Protein AF-A0A920PMX3-F1 (afdb_monomer_lite)

Radius of gyration: 13.81 Å; chains: 1; bounding box: 23×16×50 Å

Foldseek 3Di:
DEAEAEQEAAPPPDCSVVVSVVVQVVCVVVVHHYPYYHQHHNRVNVVDDPDPPPPD

Sequence (56 aa):
MKFSVMVNEGPYTHQAADTAYHFSRAVLDAGHEIFRVFFYHDGVHNGTRKDDSTPG

Secondary structure (DSSP, 8-state):
-EEEEEE-S-TTT-THHHHHHHHHHHHHHTT-EEEEEEE-GGGGGGG---------

pLDDT: mean 76.61, std 12.9, range [52.38, 93.88]

Structure (mmCIF, N/CA/C/O backbone):
data_AF-A0A920PMX3-F1
#
_entry.id   AF-A0A920PMX3-F1
#
loop_
_atom_site.group_PDB
_atom_site.id
_atom_site.type_symbol
_atom_site.label_atom_id
_atom_site.label_alt_id
_atom_site.label_comp_id
_atom_site.label_asym_id
_atom_site.label_entity_id
_atom_site.label_seq_id
_atom_site.pdbx_PDB_ins_code
_atom_site.Cartn_x
_atom_site.Cartn_y
_atom_site.Cartn_z
_atom_site.occupancy
_atom_site.B_iso_or_equiv
_atom_site.auth_seq_id
_atom_site.auth_comp_id
_atom_site.auth_asym_id
_atom_site.auth_atom_id
_atom_site.pdbx_PDB_model_num
ATOM 1 N N . MET A 1 1 ? -8.603 3.063 13.211 1.00 80.06 1 MET A N 1
ATOM 2 C CA . MET A 1 1 ? -7.458 3.997 13.045 1.00 80.06 1 MET A CA 1
ATOM 3 C C . MET A 1 1 ? -7.372 4.418 11.583 1.00 80.06 1 MET A C 1
ATOM 5 O O . MET A 1 1 ? -7.925 3.706 10.753 1.00 80.06 1 MET A O 1
ATOM 9 N N . LYS A 1 2 ? -6.736 5.561 11.282 1.00 80.31 2 LYS A N 1
ATOM 10 C CA . LYS A 1 2 ? -6.530 6.044 9.906 1.00 80.31 2 LYS A CA 1
ATOM 11 C C . LYS A 1 2 ? -5.085 5.803 9.485 1.00 80.31 2 LYS A C 1
ATOM 13 O O . LYS A 1 2 ? -4.177 6.294 10.152 1.00 80.31 2 LYS A O 1
ATOM 18 N N . PHE A 1 3 ? -4.892 5.066 8.399 1.00 85.19 3 PHE A N 1
ATOM 19 C CA . PHE A 1 3 ? -3.576 4.722 7.864 1.00 85.19 3 PHE A CA 1
ATOM 20 C C . PHE A 1 3 ? -3.282 5.490 6.573 1.00 85.19 3 PHE A C 1
ATOM 22 O O . PHE A 1 3 ? -4.177 5.732 5.763 1.00 85.19 3 PHE A O 1
ATOM 29 N N . SER A 1 4 ? -2.013 5.842 6.378 1.00 86.06 4 SER A N 1
ATOM 30 C CA . SER A 1 4 ? -1.487 6.375 5.119 1.00 86.06 4 SER A CA 1
ATOM 31 C C . SER A 1 4 ? -0.361 5.462 4.648 1.00 86.06 4 SER A C 1
ATOM 33 O O . SER A 1 4 ? 0.537 5.155 5.431 1.00 86.06 4 SER A O 1
ATOM 35 N N . VAL A 1 5 ? -0.413 5.022 3.391 1.00 83.81 5 VAL A N 1
ATOM 36 C CA . VAL A 1 5 ? 0.551 4.073 2.808 1.00 83.81 5 VAL A CA 1
ATOM 37 C C . VAL A 1 5 ? 1.389 4.798 1.759 1.00 83.81 5 VAL A C 1
ATOM 39 O O . VAL A 1 5 ? 0.830 5.462 0.892 1.00 83.81 5 VAL A O 1
ATOM 42 N N . MET A 1 6 ? 2.716 4.684 1.829 1.00 85.50 6 MET A N 1
ATOM 43 C CA . MET A 1 6 ? 3.642 5.268 0.854 1.00 85.50 6 MET A CA 1
ATOM 44 C C . MET A 1 6 ? 4.346 4.154 0.081 1.00 85.50 6 MET A C 1
ATOM 46 O O . MET A 1 6 ? 4.931 3.259 0.687 1.00 85.50 6 MET A O 1
ATOM 50 N N . VAL A 1 7 ? 4.286 4.215 -1.247 1.00 82.56 7 VAL A N 1
ATOM 51 C CA . VAL A 1 7 ? 4.909 3.247 -2.156 1.00 82.56 7 VAL A CA 1
ATOM 52 C C . VAL A 1 7 ? 5.948 3.986 -2.988 1.00 82.56 7 VAL A C 1
ATOM 54 O O . VAL A 1 7 ? 5.598 4.821 -3.819 1.00 82.56 7 VAL A O 1
ATOM 57 N N . ASN A 1 8 ? 7.224 3.692 -2.740 1.00 74.94 8 ASN A N 1
ATOM 58 C CA . ASN A 1 8 ? 8.352 4.404 -3.352 1.00 74.94 8 ASN A CA 1
ATOM 59 C C . ASN A 1 8 ? 8.940 3.699 -4.582 1.00 74.94 8 ASN A C 1
ATOM 61 O O . ASN A 1 8 ? 9.732 4.286 -5.313 1.00 74.94 8 ASN A O 1
ATOM 65 N N . GLU A 1 9 ? 8.573 2.441 -4.815 1.00 73.19 9 GLU A N 1
ATOM 66 C CA . GLU A 1 9 ? 9.229 1.580 -5.801 1.00 73.19 9 GLU A CA 1
ATOM 67 C C . GLU A 1 9 ? 8.267 1.153 -6.907 1.00 73.19 9 GLU A C 1
ATOM 69 O O . GLU A 1 9 ? 7.078 0.920 -6.664 1.00 73.19 9 GLU A O 1
ATOM 74 N N . GLY A 1 10 ? 8.791 1.077 -8.131 1.00 61.16 10 GLY A N 1
ATOM 75 C CA . GLY A 1 10 ? 8.013 0.797 -9.332 1.00 61.16 10 GLY A CA 1
ATOM 76 C C . GLY A 1 10 ? 7.511 -0.644 -9.435 1.00 61.16 10 GLY A C 1
ATOM 77 O O . GLY A 1 10 ? 8.000 -1.538 -8.743 1.00 61.16 10 GLY A O 1
ATOM 78 N N . PRO A 1 11 ? 6.518 -0.880 -10.306 1.00 59.22 11 PRO A N 1
ATOM 79 C CA . PRO A 1 11 ? 5.944 -2.193 -10.514 1.00 59.22 11 PRO A CA 1
ATOM 80 C C . PRO A 1 11 ? 6.980 -3.121 -11.161 1.00 59.22 11 PRO A C 1
ATOM 82 O O . PRO A 1 11 ? 7.823 -2.691 -11.949 1.00 59.22 11 PRO A O 1
ATOM 85 N N . TYR A 1 12 ? 6.874 -4.415 -10.856 1.00 55.22 12 TYR A N 1
ATOM 86 C CA . TYR A 1 12 ? 7.639 -5.523 -11.452 1.00 55.22 12 TYR A CA 1
ATOM 87 C C . TYR A 1 12 ? 9.123 -5.637 -11.088 1.00 55.22 12 TYR A C 1
ATOM 89 O O . TYR A 1 12 ? 9.694 -6.702 -11.312 1.00 55.22 12 TYR A O 1
ATOM 97 N N . THR A 1 13 ? 9.756 -4.611 -10.516 1.00 54.31 13 THR A N 1
ATOM 98 C CA . THR A 1 13 ? 11.157 -4.712 -10.075 1.00 54.31 13 THR A CA 1
ATOM 99 C C . THR A 1 13 ? 11.295 -5.097 -8.603 1.00 54.31 13 THR A C 1
ATOM 101 O O . THR A 1 13 ? 12.288 -5.731 -8.262 1.00 54.31 13 THR A O 1
ATOM 104 N N . HIS A 1 14 ? 10.306 -4.795 -7.748 1.00 59.66 14 HIS A N 1
ATOM 105 C CA . HIS A 1 14 ? 10.362 -5.087 -6.309 1.00 59.66 14 HIS A CA 1
ATOM 106 C C . HIS A 1 14 ? 8.983 -5.396 -5.689 1.00 59.66 14 HIS A C 1
ATOM 108 O O . HIS A 1 14 ? 7.954 -4.860 -6.099 1.00 59.66 14 HIS A O 1
ATOM 114 N N . GLN A 1 15 ? 8.974 -6.236 -4.643 1.00 69.19 15 GLN A N 1
ATOM 115 C CA . GLN A 1 15 ? 7.792 -6.733 -3.902 1.00 69.19 15 GLN A CA 1
ATOM 116 C C . GLN A 1 15 ? 7.026 -5.634 -3.121 1.00 69.19 15 GLN A C 1
ATOM 118 O O . GLN A 1 15 ? 6.069 -5.915 -2.393 1.00 69.19 15 GLN A O 1
ATOM 123 N N . ALA A 1 16 ? 7.447 -4.372 -3.220 1.00 69.94 16 ALA A N 1
ATOM 124 C CA . ALA A 1 16 ? 6.867 -3.257 -2.479 1.00 69.94 16 ALA A CA 1
ATOM 125 C C . ALA A 1 16 ? 5.387 -3.024 -2.829 1.00 69.94 16 ALA A C 1
ATOM 127 O O . ALA A 1 16 ? 4.580 -2.778 -1.931 1.00 69.94 16 ALA A O 1
ATOM 128 N N . ALA A 1 17 ? 5.013 -3.156 -4.106 1.00 72.44 17 ALA A N 1
ATOM 129 C CA . ALA A 1 17 ? 3.633 -2.981 -4.560 1.00 72.44 17 ALA A CA 1
ATOM 130 C C . ALA A 1 17 ? 2.701 -4.078 -4.014 1.00 72.44 17 ALA A C 1
ATOM 132 O O . ALA A 1 17 ? 1.656 -3.769 -3.437 1.00 72.44 17 ALA A O 1
ATOM 133 N N . ASP A 1 18 ? 3.113 -5.346 -4.109 1.00 79.38 18 ASP A N 1
ATOM 134 C CA . ASP A 1 18 ? 2.352 -6.482 -3.572 1.00 79.38 18 ASP A CA 1
ATOM 135 C C . ASP A 1 18 ? 2.219 -6.401 -2.047 1.00 79.38 18 ASP A C 1
ATOM 137 O O . ASP A 1 18 ? 1.143 -6.621 -1.487 1.00 79.38 18 ASP A O 1
ATOM 141 N N . THR A 1 19 ? 3.293 -6.011 -1.358 1.00 84.75 19 THR A N 1
ATOM 142 C CA . THR A 1 19 ? 3.286 -5.842 0.102 1.00 84.75 19 THR A CA 1
ATOM 143 C C . THR A 1 19 ? 2.335 -4.721 0.523 1.00 84.75 19 THR A C 1
ATOM 145 O O . THR A 1 19 ? 1.514 -4.914 1.422 1.00 84.75 19 THR A O 1
ATOM 148 N N . ALA A 1 20 ? 2.388 -3.569 -0.153 1.00 85.75 20 ALA A N 1
ATOM 149 C CA . ALA A 1 20 ? 1.482 -2.451 0.096 1.00 85.75 20 ALA A CA 1
ATOM 150 C C . ALA A 1 20 ? 0.018 -2.831 -0.170 1.00 85.75 20 ALA A C 1
ATOM 152 O O . ALA A 1 20 ? -0.867 -2.433 0.595 1.00 85.75 20 ALA A O 1
ATOM 153 N N . TYR A 1 21 ? -0.242 -3.638 -1.202 1.00 86.12 21 TYR A N 1
ATOM 154 C CA . TYR A 1 21 ? -1.573 -4.158 -1.501 1.00 86.12 21 TYR A CA 1
ATOM 155 C C . TYR A 1 21 ? -2.090 -5.086 -0.396 1.00 86.12 21 TYR A C 1
ATOM 157 O O . TYR A 1 21 ? -3.182 -4.866 0.136 1.00 86.12 21 TYR A O 1
ATOM 165 N N . HIS A 1 22 ? -1.304 -6.090 -0.000 1.00 90.56 22 HIS A N 1
ATOM 166 C CA . HIS A 1 22 ? -1.705 -7.041 1.038 1.00 90.56 22 HIS A CA 1
ATOM 167 C C . HIS A 1 22 ? -1.892 -6.376 2.402 1.00 90.56 22 HIS A C 1
ATOM 169 O O . HIS A 1 22 ? -2.877 -6.662 3.085 1.00 90.56 22 HIS A O 1
ATOM 175 N N . PHE A 1 23 ? -1.009 -5.443 2.765 1.00 89.44 23 PHE A N 1
ATOM 176 C CA . PHE A 1 23 ? -1.168 -4.626 3.965 1.00 89.44 23 PHE A CA 1
ATOM 177 C C . PHE A 1 23 ? -2.462 -3.812 3.916 1.00 89.44 23 PHE A C 1
ATOM 179 O O . PHE A 1 23 ? -3.241 -3.834 4.866 1.00 89.44 23 PHE A O 1
ATOM 186 N N . SER A 1 24 ? -2.728 -3.143 2.791 1.00 90.25 24 SER A N 1
ATOM 187 C CA . SER A 1 24 ? -3.938 -2.335 2.633 1.00 90.25 24 SER A CA 1
ATOM 188 C C . SER A 1 24 ? -5.205 -3.178 2.783 1.00 90.25 24 SER A C 1
ATOM 190 O O . SER A 1 24 ? -6.129 -2.770 3.482 1.00 90.25 24 SER A O 1
AT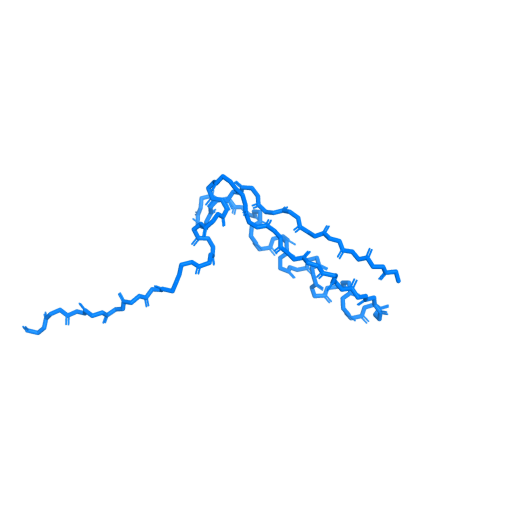OM 192 N N . ARG A 1 25 ? -5.237 -4.385 2.203 1.00 92.06 25 ARG A N 1
ATOM 193 C CA . ARG A 1 25 ? -6.365 -5.309 2.397 1.00 92.06 25 ARG A CA 1
ATOM 194 C C . ARG A 1 25 ? -6.529 -5.721 3.856 1.00 92.06 25 ARG A C 1
ATOM 196 O O . ARG A 1 25 ? -7.624 -5.591 4.383 1.00 92.06 25 AR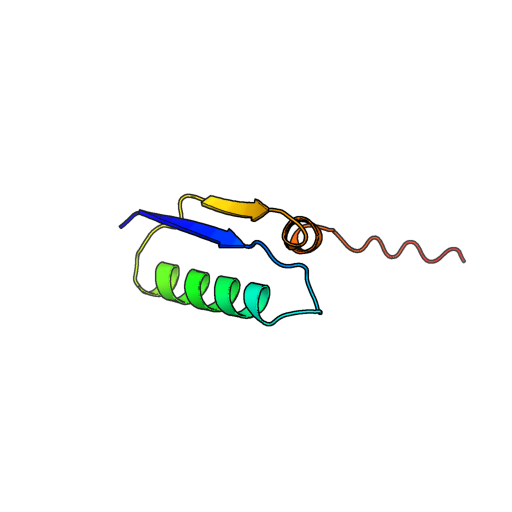G A O 1
ATOM 203 N N . ALA A 1 26 ? -5.451 -6.128 4.525 1.00 93.38 26 ALA A N 1
ATOM 204 C CA . ALA A 1 26 ? -5.513 -6.542 5.927 1.00 93.38 26 ALA A CA 1
ATOM 205 C C . ALA A 1 26 ? -5.998 -5.415 6.859 1.00 93.38 26 ALA A C 1
ATOM 207 O O . ALA A 1 26 ? -6.751 -5.663 7.797 1.00 93.38 26 ALA A O 1
ATOM 208 N N . VAL A 1 27 ? -5.599 -4.168 6.587 1.00 92.00 27 VAL A N 1
ATOM 209 C CA . VAL A 1 27 ? -6.062 -2.984 7.327 1.00 92.00 27 VAL A CA 1
ATOM 210 C C . VAL A 1 27 ? -7.567 -2.770 7.141 1.00 92.00 27 VAL A C 1
ATOM 212 O O . VAL A 1 27 ? -8.270 -2.524 8.121 1.00 92.00 27 VAL A O 1
ATOM 215 N N . LEU A 1 28 ? -8.071 -2.894 5.911 1.00 90.38 28 LEU A N 1
ATOM 216 C CA . LEU A 1 28 ? -9.502 -2.766 5.626 1.00 90.38 28 LE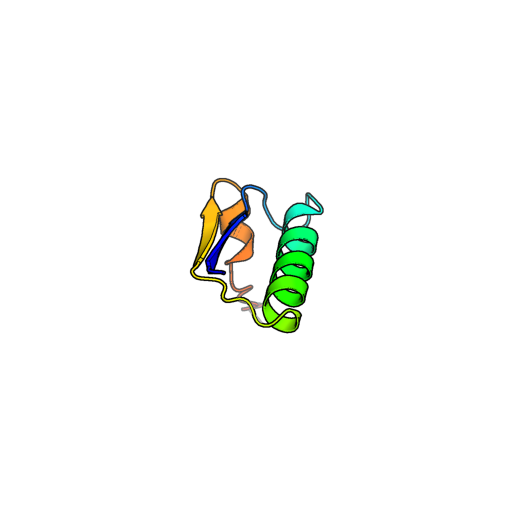U A CA 1
ATOM 217 C C . LEU A 1 28 ? -10.311 -3.908 6.263 1.00 90.38 28 LEU A C 1
ATOM 219 O O . LEU A 1 28 ? -11.331 -3.644 6.898 1.00 90.38 28 LEU A O 1
ATOM 223 N N . ASP A 1 29 ? -9.823 -5.148 6.173 1.00 93.88 29 ASP A N 1
ATOM 224 C CA . ASP A 1 29 ? -10.458 -6.327 6.782 1.00 93.88 29 ASP A CA 1
ATOM 225 C C . ASP A 1 29 ? -10.497 -6.232 8.319 1.00 93.88 29 ASP A C 1
ATOM 227 O O . ASP A 1 29 ? -11.440 -6.700 8.955 1.00 93.88 29 ASP A O 1
ATOM 231 N N . ALA A 1 30 ? -9.513 -5.563 8.930 1.00 93.12 30 ALA A N 1
ATOM 232 C CA . ALA A 1 30 ? -9.483 -5.263 10.363 1.00 93.12 30 ALA A CA 1
ATOM 233 C C . ALA A 1 30 ? -10.427 -4.110 10.783 1.00 93.12 30 ALA A C 1
ATOM 235 O O . ALA A 1 30 ? -10.417 -3.691 11.944 1.00 93.12 30 ALA A O 1
ATOM 236 N N . GLY A 1 31 ? -11.233 -3.566 9.864 1.00 92.62 31 GLY A N 1
ATOM 237 C CA . GLY A 1 31 ? -12.167 -2.469 10.141 1.00 92.62 31 GLY A CA 1
A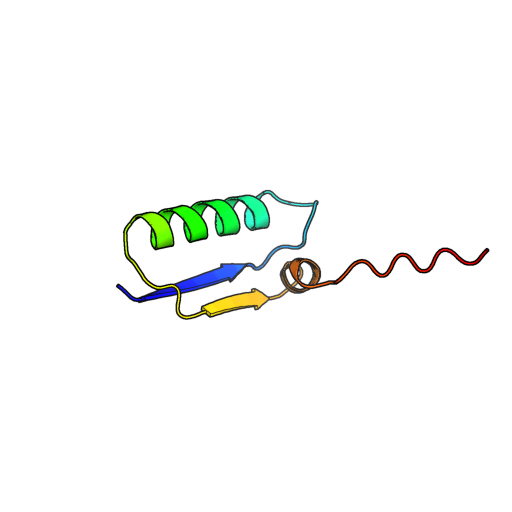TOM 238 C C . GLY A 1 31 ? -11.476 -1.117 10.335 1.00 92.62 31 GLY A C 1
ATOM 239 O O . GLY A 1 31 ? -11.986 -0.236 11.033 1.00 92.62 31 GLY A O 1
ATOM 240 N N . HIS A 1 32 ? -10.278 -0.949 9.779 1.00 92.25 32 HIS A N 1
ATOM 241 C CA . HIS A 1 32 ? -9.573 0.326 9.774 1.00 92.25 32 HIS A CA 1
ATOM 242 C C . HIS A 1 32 ? -9.743 1.045 8.438 1.00 92.25 32 HIS A C 1
ATOM 244 O O . HIS A 1 32 ? -10.063 0.450 7.415 1.00 92.25 32 HIS A O 1
ATOM 250 N N . GLU A 1 33 ? -9.503 2.352 8.446 1.00 88.25 33 GLU A N 1
ATOM 251 C CA . GLU A 1 33 ? -9.617 3.181 7.253 1.00 88.25 33 GLU A CA 1
ATOM 252 C C . GLU A 1 33 ? -8.234 3.510 6.702 1.00 88.25 33 GLU A C 1
ATOM 254 O O . GLU A 1 33 ? -7.307 3.844 7.448 1.00 88.25 33 GLU A O 1
ATOM 259 N N . ILE A 1 34 ? -8.117 3.493 5.378 1.00 90.19 34 ILE A N 1
ATOM 260 C CA . ILE A 1 34 ? -6.949 4.012 4.672 1.00 90.19 34 ILE A CA 1
ATOM 261 C C . ILE A 1 34 ? -7.317 5.389 4.141 1.00 90.19 34 ILE A C 1
ATOM 263 O O . ILE A 1 34 ? -8.169 5.528 3.269 1.00 90.19 34 ILE A O 1
ATOM 267 N N . PHE A 1 35 ? -6.672 6.416 4.682 1.00 89.50 35 PHE A N 1
ATOM 268 C CA . PHE A 1 35 ? -6.900 7.795 4.272 1.00 89.50 35 PHE A CA 1
ATOM 269 C C . PHE A 1 35 ? -6.310 8.077 2.887 1.00 89.50 35 PHE A C 1
ATOM 271 O O . PHE A 1 35 ? -6.914 8.793 2.088 1.00 89.50 35 PHE A O 1
ATOM 278 N N . ARG A 1 36 ? -5.113 7.545 2.601 1.00 86.62 36 ARG A N 1
ATOM 279 C CA . ARG A 1 36 ? -4.423 7.774 1.327 1.00 86.62 36 ARG A CA 1
ATOM 280 C C . ARG A 1 36 ? -3.358 6.719 1.051 1.00 86.62 36 ARG A C 1
ATOM 282 O O . ARG A 1 36 ? -2.629 6.318 1.956 1.00 86.62 36 ARG A O 1
ATOM 289 N N . VAL A 1 37 ? -3.217 6.366 -0.223 1.00 86.62 37 VAL A N 1
ATOM 290 C CA . VAL A 1 37 ? -2.036 5.686 -0.767 1.00 86.62 37 VAL A CA 1
ATOM 291 C C . VAL A 1 37 ? -1.274 6.696 -1.625 1.00 86.62 37 VAL A C 1
ATOM 293 O O . VAL A 1 37 ? -1.870 7.342 -2.486 1.00 86.62 37 VAL A O 1
ATOM 296 N N . PHE A 1 38 ? 0.012 6.894 -1.349 1.00 85.81 38 PHE A N 1
ATOM 297 C CA . PHE A 1 38 ? 0.866 7.859 -2.033 1.00 85.81 38 PHE A CA 1
ATOM 298 C C . PHE A 1 38 ? 1.976 7.128 -2.782 1.00 85.81 38 PHE A C 1
ATOM 300 O O . PHE A 1 38 ? 2.790 6.439 -2.172 1.00 85.81 38 PHE A O 1
ATOM 307 N N . PHE A 1 39 ? 2.004 7.290 -4.099 1.00 83.12 39 PHE A N 1
ATOM 308 C CA . PHE A 1 39 ? 3.054 6.753 -4.953 1.00 83.12 39 PHE A CA 1
ATOM 309 C C . PHE A 1 39 ? 4.122 7.825 -5.177 1.00 83.12 39 PHE A C 1
ATOM 311 O O . PHE A 1 39 ? 3.792 8.953 -5.543 1.00 83.12 39 PHE A O 1
ATOM 318 N N . TYR A 1 40 ? 5.387 7.489 -4.951 1.00 76.25 40 TYR A N 1
ATOM 319 C CA . TYR A 1 40 ? 6.513 8.416 -5.073 1.00 76.25 40 TYR A CA 1
ATOM 320 C C . TYR A 1 40 ? 7.725 7.718 -5.703 1.00 76.25 40 TYR A C 1
ATOM 322 O O . TYR A 1 40 ? 7.769 6.494 -5.720 1.00 76.25 40 TYR A O 1
ATOM 330 N N . HIS A 1 41 ? 8.686 8.473 -6.248 1.00 78.81 41 HIS A N 1
ATOM 331 C CA . HIS A 1 41 ? 9.809 7.934 -7.039 1.00 78.81 41 HIS A CA 1
ATOM 332 C C . HIS A 1 41 ? 9.342 6.944 -8.118 1.00 78.81 41 HIS A C 1
ATOM 334 O O . HIS A 1 41 ? 8.404 7.248 -8.852 1.00 78.81 41 HIS A O 1
ATOM 340 N N . ASP A 1 42 ? 9.951 5.763 -8.215 1.00 70.38 42 ASP A N 1
ATOM 341 C CA . ASP A 1 42 ? 9.572 4.749 -9.196 1.00 70.38 42 ASP A CA 1
ATOM 342 C C . ASP A 1 42 ? 8.161 4.215 -8.939 1.00 70.38 42 ASP A C 1
ATOM 344 O O . ASP A 1 42 ? 7.506 3.740 -9.868 1.00 70.38 42 ASP A O 1
ATOM 348 N N . GLY A 1 43 ? 7.650 4.373 -7.715 1.00 65.94 43 GLY A N 1
ATOM 349 C CA . GLY A 1 43 ? 6.308 3.978 -7.309 1.00 65.94 43 GLY A CA 1
ATOM 350 C C . GLY A 1 43 ? 5.185 4.587 -8.134 1.00 65.94 43 GLY A C 1
ATOM 351 O O . GLY A 1 43 ? 4.133 3.955 -8.246 1.00 65.94 43 GLY A O 1
ATOM 352 N N . VAL A 1 44 ? 5.400 5.742 -8.775 1.00 73.50 44 VAL A N 1
ATOM 353 C CA . VAL A 1 44 ? 4.404 6.372 -9.667 1.00 73.50 44 VAL A CA 1
ATOM 354 C C . VAL A 1 44 ? 4.001 5.466 -10.832 1.00 73.50 44 VAL A C 1
ATOM 356 O O . VAL A 1 44 ? 2.853 5.510 -11.271 1.00 73.50 44 VAL A O 1
ATOM 359 N N . HIS A 1 45 ? 4.895 4.579 -11.278 1.00 72.88 45 HIS A N 1
ATOM 360 C CA . HIS A 1 45 ? 4.622 3.641 -12.364 1.00 72.88 45 HIS A CA 1
ATOM 361 C C . HIS A 1 45 ? 3.560 2.585 -11.997 1.00 72.88 45 HIS A C 1
ATOM 363 O O . HIS A 1 45 ? 2.964 2.001 -12.899 1.00 72.88 45 HIS A O 1
ATOM 369 N N . ASN A 1 46 ? 3.260 2.365 -10.705 1.00 67.31 46 ASN A N 1
ATOM 370 C CA . ASN A 1 46 ? 2.152 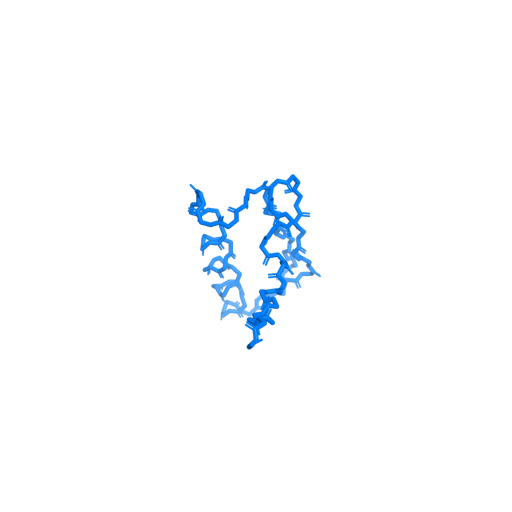1.493 -10.276 1.00 67.31 46 ASN A CA 1
ATOM 371 C C . ASN A 1 46 ? 0.772 2.067 -10.643 1.00 67.31 46 ASN A C 1
ATOM 373 O O . ASN A 1 46 ? -0.209 1.329 -10.685 1.00 67.31 46 ASN A O 1
ATOM 377 N N . GLY A 1 47 ? 0.680 3.376 -10.896 1.00 66.62 47 GLY A N 1
ATOM 378 C CA . GLY A 1 47 ? -0.553 4.045 -11.318 1.00 66.62 47 GLY A CA 1
ATOM 379 C C . GLY A 1 47 ? -0.759 4.083 -12.835 1.00 66.62 47 GLY A C 1
ATOM 380 O O . GLY A 1 47 ? -1.779 4.600 -13.293 1.00 66.62 47 GLY A O 1
ATOM 381 N N . THR A 1 48 ? 0.189 3.576 -13.629 1.00 71.06 48 THR A N 1
ATOM 382 C CA . THR A 1 48 ? 0.121 3.667 -15.091 1.00 71.06 48 THR A CA 1
ATOM 383 C C . THR A 1 48 ? -0.892 2.667 -15.645 1.00 71.06 48 THR A C 1
ATOM 385 O O . THR A 1 48 ? -0.715 1.452 -15.545 1.00 71.06 48 THR A O 1
ATOM 388 N N . ARG A 1 49 ? -1.954 3.169 -16.286 1.00 60.44 49 ARG A N 1
ATOM 389 C CA . ARG A 1 49 ? -2.883 2.339 -17.063 1.00 60.44 49 ARG A CA 1
ATOM 390 C C . ARG A 1 49 ? -2.159 1.864 -18.322 1.00 60.44 49 ARG A C 1
ATOM 392 O O . ARG A 1 49 ? -1.778 2.691 -19.143 1.00 60.44 49 ARG A O 1
ATOM 399 N N . LYS A 1 50 ? -1.96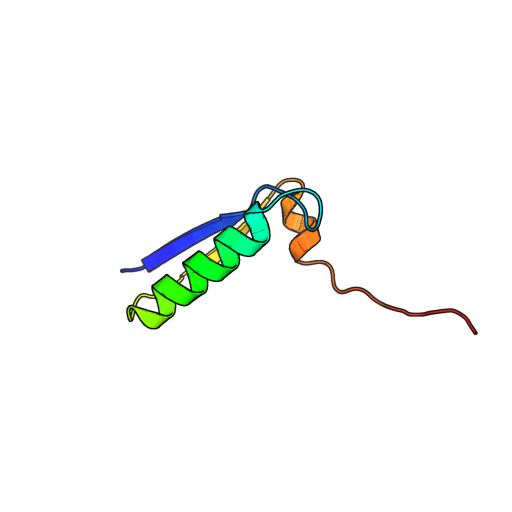8 0.552 -18.478 1.00 58.25 50 LYS A N 1
ATOM 400 C CA . LYS A 1 50 ? -1.445 -0.033 -19.720 1.00 58.25 50 LYS A CA 1
ATOM 401 C C . LYS A 1 50 ? -2.484 0.200 -20.824 1.00 58.25 50 LYS A C 1
ATOM 403 O O . LYS A 1 50 ? -3.499 -0.487 -20.870 1.00 58.25 50 LYS A O 1
ATOM 408 N N . ASP A 1 51 ? -2.283 1.236 -21.629 1.00 56.59 51 ASP A N 1
ATOM 409 C CA . ASP A 1 51 ? -2.991 1.410 -22.894 1.00 56.59 51 ASP A CA 1
ATOM 410 C C . ASP A 1 51 ? -2.363 0.430 -23.891 1.00 56.59 51 ASP A C 1
ATOM 412 O O . ASP A 1 51 ? -1.187 0.552 -24.228 1.00 56.59 51 ASP A O 1
ATOM 416 N N . ASP A 1 52 ? -3.114 -0.605 -24.261 1.00 58.56 52 ASP A N 1
ATOM 417 C CA . ASP A 1 52 ? -2.732 -1.589 -25.276 1.00 58.56 52 ASP A CA 1
ATOM 418 C C . ASP A 1 52 ? -3.369 -1.221 -26.621 1.00 58.56 52 ASP A C 1
ATOM 420 O O . ASP A 1 52 ? -4.119 -1.992 -27.219 1.00 58.56 52 ASP A O 1
ATOM 424 N N . SER A 1 53 ? -3.115 -0.002 -27.097 1.00 58.22 53 SER A N 1
ATOM 425 C CA . SER A 1 53 ? -3.331 0.342 -28.502 1.00 58.22 53 SER A CA 1
ATOM 426 C C . SER A 1 53 ? -2.224 -0.293 -29.342 1.00 58.22 53 SER A C 1
ATOM 428 O O . SER A 1 53 ? -1.291 0.359 -29.810 1.00 58.22 53 SER A O 1
ATOM 430 N N . THR A 1 54 ? -2.329 -1.607 -29.533 1.00 52.38 54 THR A N 1
ATOM 431 C CA . THR A 1 54 ? -1.646 -2.308 -30.619 1.00 52.38 54 THR A CA 1
ATOM 432 C C . THR A 1 54 ? -2.084 -1.649 -31.940 1.00 52.38 54 THR A C 1
ATOM 434 O O . THR A 1 54 ? -3.285 -1.648 -32.226 1.00 52.38 54 THR A O 1
ATOM 437 N N . PRO A 1 55 ? -1.189 -1.054 -32.753 1.00 58.94 55 PRO A N 1
ATOM 438 C CA . PRO A 1 55 ? -1.570 -0.628 -34.091 1.00 58.94 55 PRO A CA 1
ATOM 439 C C . PRO A 1 55 ? -1.750 -1.890 -34.941 1.00 58.94 55 PRO A C 1
ATOM 441 O O . PRO A 1 55 ? -0.827 -2.702 -35.036 1.00 58.94 55 PRO A O 1
ATOM 444 N N . GLY A 1 56 ? -2.956 -2.069 -35.485 1.00 55.19 56 GLY A N 1
ATOM 445 C CA . GLY A 1 56 ? -3.239 -3.046 -36.539 1.00 55.19 56 GLY A CA 1
ATOM 446 C C . GLY A 1 56 ? -2.641 -2.648 -37.881 1.00 55.19 56 GLY A C 1
ATOM 447 O O . GLY A 1 56 ? -2.321 -1.450 -38.059 1.00 55.19 56 GLY A O 1
#